Protein AF-A0A1S6H8N8-F1 (afdb_monomer_lite)

Sequence (84 aa):
MGDALRHNGKDLGWIHSYTGDSTKKFDLEMEGISGIEQLFRLSDEETLEVEGMPPMTFREFKTKILRRTKRIYLFPHEYGLNLH

Structure (mmCIF, N/CA/C/O backbone):
data_AF-A0A1S6H8N8-F1
#
_entry.id   AF-A0A1S6H8N8-F1
#
loop_
_atom_site.group_PDB
_atom_site.id
_atom_site.type_symbol
_atom_site.label_atom_id
_atom_site.label_alt_id
_atom_site.label_comp_id
_atom_site.label_asym_id
_atom_site.label_entity_id
_atom_site.label_seq_id
_atom_site.pdbx_PDB_ins_code
_atom_site.Cartn_x
_atom_site.Cartn_y
_atom_site.Cartn_z
_atom_site.occupancy
_atom_site.B_iso_or_equiv
_atom_site.auth_seq_id
_atom_site.auth_comp_id
_atom_site.auth_asym_id
_atom_site.auth_atom_id
_atom_site.pdbx_PDB_model_num
ATOM 1 N N . MET A 1 1 ? 9.866 -9.605 -8.277 1.00 65.50 1 MET A N 1
ATOM 2 C CA . MET A 1 1 ? 8.832 -10.202 -7.412 1.0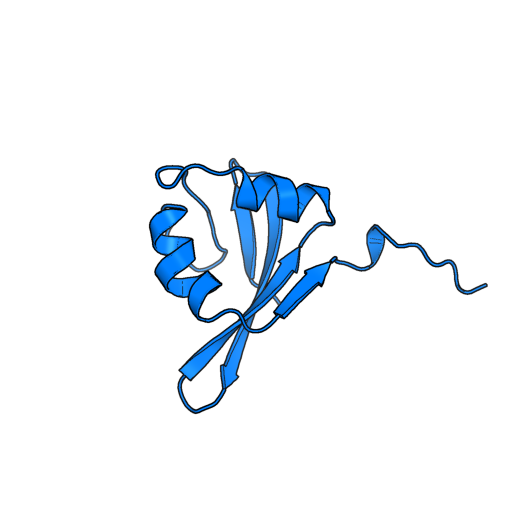0 65.50 1 MET A CA 1
ATOM 3 C C . MET A 1 1 ? 8.389 -9.087 -6.488 1.00 65.50 1 MET A C 1
ATOM 5 O O . MET A 1 1 ? 9.268 -8.478 -5.889 1.00 65.50 1 MET A O 1
ATOM 9 N N . GLY A 1 2 ? 7.111 -8.710 -6.533 1.00 82.25 2 GLY A N 1
ATOM 10 C CA . GLY A 1 2 ? 6.570 -7.612 -5.728 1.00 82.25 2 GLY A CA 1
ATOM 11 C C . GLY A 1 2 ? 6.010 -8.130 -4.407 1.00 82.25 2 GLY A C 1
ATOM 12 O O . GLY A 1 2 ? 5.570 -9.275 -4.347 1.00 82.25 2 GLY A O 1
ATOM 13 N N . ASP A 1 3 ? 6.029 -7.287 -3.381 1.00 94.06 3 ASP A N 1
ATOM 14 C CA . ASP A 1 3 ? 5.489 -7.590 -2.055 1.00 94.06 3 ASP A CA 1
ATOM 15 C C . ASP A 1 3 ? 3.966 -7.381 -2.076 1.00 94.06 3 ASP A C 1
ATOM 17 O O . ASP A 1 3 ? 3.506 -6.309 -2.480 1.00 94.06 3 ASP A O 1
ATOM 21 N N . ALA A 1 4 ? 3.167 -8.372 -1.670 1.00 95.56 4 ALA A N 1
ATOM 22 C CA . ALA A 1 4 ? 1.708 -8.240 -1.699 1.00 95.56 4 ALA A CA 1
ATOM 23 C C . ALA A 1 4 ? 1.208 -7.126 -0.758 1.00 95.56 4 ALA A C 1
ATOM 25 O O . ALA A 1 4 ? 1.615 -7.055 0.403 1.00 95.56 4 ALA A O 1
ATOM 26 N N . LEU A 1 5 ? 0.300 -6.281 -1.252 1.00 96.19 5 LEU A N 1
ATOM 27 C CA . LEU A 1 5 ? -0.425 -5.258 -0.498 1.00 96.19 5 LEU A CA 1
ATOM 28 C C . LEU A 1 5 ? -1.840 -5.760 -0.215 1.00 96.19 5 LEU A C 1
ATOM 30 O O . LEU A 1 5 ? -2.600 -6.001 -1.152 1.00 96.19 5 LEU A O 1
ATOM 34 N N . ARG A 1 6 ? -2.211 -5.867 1.063 1.00 97.12 6 ARG A N 1
ATOM 35 C CA . ARG A 1 6 ? -3.497 -6.418 1.498 1.00 97.12 6 ARG A CA 1
ATOM 36 C C . ARG A 1 6 ? -4.257 -5.491 2.430 1.00 97.12 6 ARG A C 1
ATOM 38 O O . ARG A 1 6 ? -3.669 -4.765 3.232 1.00 97.12 6 ARG A O 1
ATOM 45 N N . HIS A 1 7 ? -5.579 -5.592 2.364 1.00 96.06 7 HIS A N 1
ATOM 46 C CA . HIS A 1 7 ? -6.503 -5.031 3.343 1.00 96.06 7 HIS A CA 1
ATOM 47 C C . HIS A 1 7 ? -7.501 -6.108 3.765 1.00 96.06 7 HIS A C 1
ATOM 49 O O . HIS A 1 7 ? -8.144 -6.719 2.911 1.00 96.06 7 HIS A O 1
ATOM 55 N N . ASN A 1 8 ? -7.627 -6.357 5.072 1.00 92.88 8 ASN A N 1
ATOM 56 C CA . ASN A 1 8 ? -8.516 -7.385 5.631 1.00 92.88 8 ASN A CA 1
ATOM 57 C C . ASN A 1 8 ? -8.335 -8.769 4.973 1.00 92.88 8 ASN A C 1
ATOM 59 O O . ASN A 1 8 ? -9.308 -9.447 4.645 1.00 92.88 8 ASN A O 1
ATOM 63 N N . GLY A 1 9 ? -7.081 -9.166 4.732 1.00 90.69 9 GLY A N 1
ATOM 64 C CA . GLY A 1 9 ? -6.736 -10.447 4.108 1.00 90.69 9 GLY A CA 1
ATOM 65 C C . GLY A 1 9 ? -7.006 -10.546 2.601 1.00 90.69 9 GLY A C 1
ATOM 66 O O . GLY A 1 9 ? -6.763 -11.604 2.026 1.00 90.69 9 GLY A O 1
ATOM 67 N N . LYS A 1 10 ? -7.482 -9.477 1.950 1.00 93.06 10 LYS A N 1
ATOM 68 C CA . LYS A 1 10 ? -7.679 -9.419 0.498 1.00 93.06 10 LYS A CA 1
ATOM 69 C C . LYS A 1 10 ? -6.520 -8.687 -0.175 1.00 93.06 10 LYS A C 1
ATOM 71 O O . LYS A 1 10 ? -6.152 -7.600 0.273 1.00 93.06 10 LYS A O 1
ATOM 76 N N . ASP A 1 11 ? -5.998 -9.255 -1.258 1.00 93.81 11 ASP A N 1
ATOM 77 C CA . ASP A 1 11 ? -5.014 -8.591 -2.113 1.00 93.81 11 ASP A CA 1
ATOM 78 C C . ASP A 1 11 ? -5.639 -7.341 -2.768 1.00 93.81 11 ASP A C 1
ATOM 80 O O . ASP A 1 11 ? -6.783 -7.332 -3.224 1.00 93.81 11 ASP A O 1
ATOM 84 N N . LEU A 1 12 ? -4.902 -6.233 -2.719 1.00 94.75 12 LEU A N 1
ATOM 85 C CA . LEU A 1 12 ? -5.208 -4.991 -3.432 1.00 94.75 12 LEU A CA 1
ATOM 86 C C . LEU A 1 12 ? -4.243 -4.776 -4.600 1.00 94.75 12 LEU A C 1
ATOM 88 O O . LEU A 1 12 ? -4.533 -3.997 -5.509 1.00 94.75 12 LEU A O 1
ATOM 92 N N . GLY A 1 13 ? -3.073 -5.411 -4.546 1.00 94.38 13 GLY A N 1
ATOM 93 C CA . GLY A 1 13 ? -2.004 -5.271 -5.520 1.00 94.38 13 GLY A CA 1
ATOM 94 C C . GLY A 1 13 ? -0.652 -5.713 -4.968 1.00 94.38 13 GLY A C 1
ATOM 95 O O . GLY A 1 13 ? -0.563 -6.371 -3.933 1.00 94.38 13 GLY A O 1
ATOM 96 N N . TRP A 1 14 ? 0.411 -5.291 -5.642 1.00 95.31 14 TRP A N 1
ATOM 97 C CA . TRP A 1 14 ? 1.799 -5.596 -5.322 1.00 95.31 14 TRP A CA 1
ATOM 98 C C . TRP A 1 14 ? 2.650 -4.332 -5.311 1.00 95.31 14 TRP A C 1
ATOM 100 O O . TRP A 1 14 ? 2.432 -3.385 -6.071 1.00 95.31 14 TRP A O 1
ATOM 110 N N . ILE A 1 15 ? 3.654 -4.328 -4.441 1.00 95.19 15 ILE A N 1
ATOM 111 C CA . ILE A 1 15 ? 4.606 -3.237 -4.279 1.00 95.19 15 ILE A CA 1
ATOM 112 C C . ILE A 1 15 ? 5.957 -3.694 -4.805 1.00 95.19 15 ILE A C 1
ATOM 114 O O . ILE A 1 15 ? 6.583 -4.614 -4.284 1.00 95.19 15 ILE A O 1
ATOM 118 N N . HIS A 1 16 ? 6.446 -2.995 -5.820 1.00 93.81 16 HIS A N 1
ATOM 119 C CA . HIS A 1 16 ? 7.768 -3.215 -6.386 1.00 93.81 16 HIS A CA 1
ATOM 120 C C . HIS A 1 16 ? 8.705 -2.151 -5.844 1.00 93.81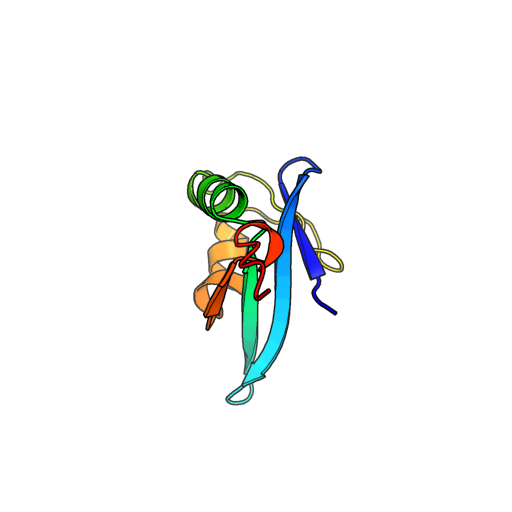 16 HIS A C 1
ATOM 122 O O . HIS A 1 16 ? 8.576 -0.971 -6.169 1.00 93.81 16 HIS A O 1
ATOM 128 N N . SER A 1 17 ? 9.647 -2.548 -4.993 1.00 92.31 17 SER A N 1
ATOM 129 C CA . SER A 1 17 ? 10.627 -1.610 -4.452 1.00 92.31 17 SER A CA 1
ATOM 130 C C . SER A 1 17 ? 11.933 -1.621 -5.241 1.00 92.31 17 SER A C 1
ATOM 132 O O . SER A 1 17 ? 12.423 -2.671 -5.648 1.00 92.31 17 SER A O 1
ATOM 134 N N . TYR A 1 18 ? 12.505 -0.440 -5.459 1.00 91.75 18 TYR A N 1
ATOM 135 C CA . TYR A 1 18 ? 13.775 -0.265 -6.165 1.00 91.75 18 TYR A CA 1
ATOM 136 C C . TYR A 1 18 ? 14.529 0.952 -5.632 1.00 91.75 18 TYR A C 1
ATOM 138 O O . TYR A 1 18 ? 13.969 1.802 -4.937 1.00 91.75 18 TYR A O 1
ATOM 146 N N . THR A 1 19 ? 15.816 1.050 -5.952 1.00 92.19 19 THR A N 1
ATOM 147 C CA . THR A 1 19 ? 16.642 2.205 -5.581 1.00 92.19 19 THR A CA 1
ATOM 148 C C . THR A 1 19 ? 16.708 3.178 -6.752 1.00 92.19 19 THR A C 1
ATOM 150 O O . THR A 1 19 ? 17.158 2.813 -7.833 1.00 92.19 19 THR A O 1
ATOM 153 N N . GLY A 1 20 ? 16.276 4.422 -6.535 1.00 84.31 20 GLY A N 1
ATOM 154 C CA . GLY A 1 20 ? 16.381 5.521 -7.497 1.00 84.31 20 GLY A CA 1
ATOM 155 C C . GLY A 1 20 ? 16.817 6.803 -6.790 1.00 84.31 20 GLY A C 1
ATOM 156 O O . GLY A 1 20 ? 16.312 7.116 -5.708 1.00 84.31 20 GLY A O 1
ATOM 157 N N . ASP A 1 21 ? 17.774 7.530 -7.367 1.00 84.31 21 ASP A N 1
ATOM 158 C CA . ASP A 1 21 ? 18.378 8.733 -6.768 1.00 84.31 21 ASP A CA 1
ATOM 159 C C . ASP A 1 21 ? 18.864 8.492 -5.324 1.00 84.31 21 ASP A C 1
ATOM 161 O O . ASP A 1 21 ? 18.556 9.256 -4.410 1.00 84.31 21 ASP A O 1
ATOM 165 N N . SER A 1 22 ? 19.538 7.359 -5.088 1.00 88.88 22 SER A N 1
ATOM 166 C CA . SER A 1 22 ? 20.027 6.925 -3.764 1.00 88.88 22 SER A CA 1
ATOM 167 C C . SER A 1 22 ? 18.945 6.774 -2.682 1.00 88.88 22 SER A C 1
ATOM 169 O O . SER A 1 22 ? 19.251 6.705 -1.493 1.00 88.88 22 SER A O 1
ATOM 171 N N . THR A 1 23 ? 17.668 6.693 -3.067 1.00 88.75 23 THR A N 1
ATOM 172 C CA . THR A 1 23 ? 16.540 6.504 -2.145 1.00 88.75 23 THR A CA 1
ATOM 173 C C . THR A 1 23 ? 15.671 5.327 -2.574 1.00 88.75 23 THR A C 1
ATOM 175 O O . THR A 1 23 ? 15.523 5.050 -3.764 1.00 88.75 23 THR A O 1
ATOM 178 N N . LYS A 1 24 ? 15.064 4.631 -1.604 1.00 89.94 24 LYS A N 1
ATOM 179 C CA . LYS A 1 24 ? 14.089 3.572 -1.895 1.00 89.94 24 LYS A CA 1
ATOM 180 C C . LYS A 1 24 ? 12.820 4.201 -2.481 1.00 89.94 24 LYS A C 1
ATOM 182 O O . LYS A 1 24 ? 12.195 5.053 -1.841 1.00 89.94 24 LYS A O 1
ATOM 187 N N . LYS A 1 25 ? 12.478 3.798 -3.699 1.00 93.50 25 LYS A N 1
ATOM 188 C CA . LYS A 1 25 ? 11.259 4.144 -4.432 1.00 93.50 25 LYS A CA 1
ATOM 189 C C . LYS A 1 25 ? 10.363 2.916 -4.534 1.00 93.50 25 LYS A C 1
ATOM 191 O O . LYS A 1 25 ? 10.802 1.792 -4.280 1.00 93.50 25 LYS A O 1
ATOM 196 N N . PHE A 1 26 ? 9.116 3.165 -4.904 1.00 94.38 26 PHE A N 1
ATOM 197 C CA . PHE A 1 26 ? 8.117 2.124 -5.077 1.00 94.38 26 PHE A CA 1
ATOM 198 C C . PHE A 1 26 ? 7.371 2.334 -6.385 1.00 94.38 26 PHE A C 1
ATOM 200 O O . PHE A 1 26 ? 7.120 3.473 -6.780 1.00 94.38 26 PHE A O 1
ATOM 207 N N . ASP A 1 27 ? 6.989 1.242 -7.017 1.00 94.62 27 ASP A N 1
ATOM 208 C CA . ASP A 1 27 ? 5.918 1.223 -7.994 1.00 94.62 27 ASP A CA 1
ATOM 209 C C . ASP A 1 27 ? 4.815 0.307 -7.456 1.00 94.62 27 ASP A C 1
ATOM 211 O O . ASP A 1 27 ? 5.102 -0.737 -6.869 1.00 94.62 27 ASP A O 1
ATOM 215 N N . LEU A 1 28 ? 3.563 0.726 -7.611 1.00 94.25 28 LEU A N 1
ATOM 216 C CA . LEU A 1 28 ? 2.392 -0.038 -7.196 1.00 94.25 28 LEU A CA 1
ATOM 217 C C . LEU A 1 28 ? 1.727 -0.633 -8.430 1.00 94.25 28 LEU A C 1
ATOM 219 O O . LEU A 1 28 ? 1.378 0.081 -9.371 1.00 94.25 28 LEU A O 1
ATOM 223 N N . GLU A 1 29 ? 1.530 -1.936 -8.385 1.00 94.62 29 GLU A N 1
ATOM 224 C CA . GLU A 1 29 ? 0.777 -2.693 -9.368 1.00 94.62 29 GLU A CA 1
ATOM 225 C C . GLU A 1 29 ? -0.539 -3.122 -8.724 1.00 94.62 29 GLU A C 1
ATOM 227 O O . GLU A 1 29 ? -0.552 -3.987 -7.859 1.00 94.62 29 GLU A O 1
ATOM 232 N N . MET A 1 30 ? -1.645 -2.482 -9.084 1.00 94.12 30 MET A N 1
ATOM 233 C CA . MET A 1 30 ? -2.939 -2.712 -8.442 1.00 94.12 30 MET A CA 1
ATOM 234 C C . MET A 1 30 ? -3.683 -3.870 -9.102 1.00 94.12 30 MET A C 1
ATOM 236 O O . MET A 1 30 ? -3.632 -4.026 -10.325 1.00 94.12 30 MET A O 1
ATOM 240 N N . GLU A 1 31 ? -4.438 -4.630 -8.307 1.00 90.44 31 GLU A N 1
ATOM 241 C CA . GLU A 1 31 ? -5.409 -5.620 -8.783 1.00 90.44 31 GLU A CA 1
ATOM 242 C C . GLU A 1 31 ? -6.623 -4.895 -9.381 1.00 90.44 31 GLU A C 1
ATOM 244 O O . GLU A 1 31 ? -7.705 -4.783 -8.797 1.00 90.44 31 GLU A O 1
ATOM 249 N N . GLY A 1 32 ? -6.385 -4.301 -10.546 1.00 87.12 32 GLY A N 1
ATOM 250 C CA . GLY A 1 32 ? -7.403 -3.597 -11.286 1.00 87.12 32 GLY A CA 1
ATOM 251 C C . GLY A 1 32 ? -7.876 -2.276 -10.691 1.00 87.12 32 GLY A C 1
ATOM 252 O O . GLY A 1 32 ? -7.340 -1.754 -9.706 1.00 87.12 32 GLY A O 1
ATOM 253 N N . ILE A 1 33 ? -8.925 -1.726 -11.303 1.00 88.06 33 ILE A N 1
ATOM 254 C CA . ILE A 1 33 ? -9.600 -0.522 -10.800 1.00 88.06 33 ILE A CA 1
ATOM 255 C C . ILE A 1 33 ? -10.226 -0.813 -9.431 1.00 88.06 33 ILE A C 1
ATOM 257 O O . ILE A 1 33 ? -10.236 0.038 -8.544 1.00 88.06 33 ILE A O 1
ATOM 261 N N . SER A 1 34 ? -10.694 -2.038 -9.199 1.00 87.69 34 SER A N 1
ATOM 262 C CA . SER A 1 34 ? -11.277 -2.379 -7.902 1.00 87.69 34 SER A CA 1
ATOM 263 C C . SER A 1 34 ? -10.255 -2.262 -6.757 1.00 87.69 34 SER A C 1
ATOM 265 O O . SER A 1 34 ? -10.601 -1.756 -5.685 1.00 87.69 34 SER A O 1
ATOM 267 N N . GLY A 1 35 ? -9.000 -2.676 -6.977 1.00 90.12 35 GLY A N 1
ATOM 268 C CA . GLY A 1 35 ? -7.913 -2.563 -6.005 1.00 90.12 35 GLY A CA 1
ATOM 269 C C . GLY A 1 35 ? -7.528 -1.111 -5.720 1.00 90.12 35 GLY A C 1
ATOM 270 O O . GLY A 1 35 ? -7.361 -0.735 -4.557 1.00 90.12 35 GLY A O 1
ATOM 271 N N . ILE A 1 36 ? -7.460 -0.263 -6.757 1.00 91.25 36 ILE A N 1
ATOM 272 C CA . ILE A 1 36 ? -7.161 1.166 -6.576 1.00 91.25 36 ILE A CA 1
ATOM 273 C C . ILE A 1 36 ? -8.289 1.879 -5.820 1.00 91.25 36 ILE A C 1
ATOM 275 O O . ILE A 1 36 ? -8.024 2.612 -4.870 1.00 91.25 36 ILE A O 1
ATOM 279 N N . GLU A 1 37 ? -9.551 1.621 -6.171 1.00 92.94 37 GLU A N 1
ATOM 280 C CA . GLU A 1 37 ? -10.698 2.222 -5.488 1.00 92.94 37 GLU A CA 1
ATOM 281 C C . GLU A 1 37 ? -10.764 1.824 -4.015 1.00 92.94 37 GLU A C 1
ATOM 283 O O . GLU A 1 37 ? -10.996 2.681 -3.164 1.00 92.94 37 GLU A O 1
ATOM 288 N N . GLN A 1 38 ? -10.537 0.545 -3.704 1.00 93.62 38 GLN A N 1
ATOM 289 C CA . GLN A 1 38 ? -10.480 0.073 -2.321 1.00 93.62 38 GLN A CA 1
ATOM 290 C C . GLN A 1 38 ? -9.378 0.792 -1.543 1.00 93.62 38 GLN A C 1
ATOM 292 O O . GLN A 1 38 ? -9.662 1.320 -0.473 1.00 93.62 38 GLN A O 1
ATOM 297 N N . LEU A 1 39 ? -8.163 0.889 -2.098 1.00 94.06 39 LEU A N 1
ATOM 298 C CA . LEU A 1 39 ? -7.035 1.554 -1.441 1.00 94.06 39 LEU A CA 1
ATOM 299 C C . LEU A 1 39 ? -7.317 3.034 -1.134 1.00 94.06 39 LEU A C 1
ATOM 301 O O . LEU A 1 39 ? -6.988 3.509 -0.051 1.00 94.06 39 LEU A O 1
ATOM 305 N N . PHE A 1 40 ? -7.923 3.775 -2.067 1.00 91.62 40 PHE A N 1
ATOM 306 C CA . PHE A 1 40 ? -8.194 5.208 -1.888 1.00 91.62 40 PHE A CA 1
ATOM 307 C C . PHE A 1 40 ? -9.469 5.518 -1.094 1.00 91.62 40 PHE A C 1
ATOM 309 O O . PHE A 1 40 ? -9.670 6.671 -0.711 1.00 91.62 40 PHE A O 1
ATOM 316 N N . ARG A 1 41 ? -10.319 4.521 -0.829 1.00 94.88 41 ARG A N 1
ATOM 317 C CA . ARG A 1 41 ? -11.466 4.657 0.083 1.00 94.88 41 ARG A CA 1
ATOM 318 C C . ARG A 1 41 ? -11.100 4.432 1.546 1.00 94.88 41 ARG A C 1
ATOM 320 O O . ARG A 1 41 ? -11.929 4.734 2.401 1.00 94.88 41 ARG A O 1
ATOM 327 N N . LEU A 1 42 ? -9.895 3.931 1.825 1.00 95.06 42 LEU A N 1
ATOM 328 C CA . LEU A 1 42 ? -9.454 3.690 3.192 1.00 95.06 42 LEU A CA 1
ATOM 329 C C . LEU A 1 42 ? -9.338 4.992 3.979 1.00 95.06 42 LEU A C 1
ATOM 331 O O . LEU A 1 42 ? -8.790 5.999 3.520 1.00 95.06 42 LEU A O 1
ATOM 335 N N . SER A 1 43 ? -9.829 4.933 5.205 1.00 96.88 43 SER A N 1
ATOM 336 C CA . SER A 1 43 ? -9.569 5.920 6.237 1.00 96.88 43 SER A CA 1
ATOM 337 C C . SER A 1 43 ? -8.132 5.808 6.746 1.00 96.88 43 SER A C 1
ATOM 339 O O . SER A 1 43 ? -7.479 4.771 6.659 1.00 96.88 43 SER A O 1
ATOM 341 N N . ASP A 1 44 ? -7.617 6.898 7.307 1.00 97.12 44 ASP A N 1
ATOM 342 C CA . ASP A 1 44 ? -6.225 6.989 7.757 1.00 97.12 44 ASP A CA 1
ATOM 343 C C . ASP A 1 44 ? -5.852 5.984 8.856 1.00 97.12 44 ASP A C 1
ATOM 345 O O . ASP A 1 44 ? -4.671 5.662 8.996 1.00 97.12 44 ASP A O 1
ATOM 349 N N . GLU A 1 45 ? -6.840 5.506 9.611 1.00 97.25 45 GLU A N 1
ATOM 350 C CA . GLU A 1 45 ? -6.689 4.581 10.739 1.00 97.25 45 GLU A CA 1
ATOM 351 C C . GLU A 1 45 ? -6.790 3.107 10.323 1.00 97.25 45 GLU A C 1
ATOM 353 O O . GLU A 1 45 ? -6.376 2.229 11.081 1.00 97.25 45 GLU A O 1
ATOM 358 N N . GLU A 1 46 ? -7.294 2.820 9.119 1.00 97.50 46 GLU A N 1
ATOM 359 C CA . GLU A 1 46 ? -7.393 1.447 8.625 1.00 97.50 46 GLU A CA 1
ATOM 360 C C . GLU A 1 46 ? -6.010 0.823 8.442 1.00 97.50 46 GLU A C 1
ATOM 362 O O . GLU A 1 46 ? -5.049 1.480 8.037 1.00 97.50 46 GLU A O 1
ATOM 367 N N . THR A 1 47 ? -5.900 -0.460 8.783 1.00 97.38 47 THR A N 1
ATOM 368 C CA . THR A 1 47 ? -4.630 -1.191 8.766 1.00 97.38 47 THR A CA 1
ATOM 369 C C . THR A 1 47 ? -4.422 -1.869 7.421 1.00 97.38 47 THR A C 1
ATOM 371 O O . THR A 1 47 ? -5.288 -2.580 6.925 1.00 97.38 47 THR A O 1
ATOM 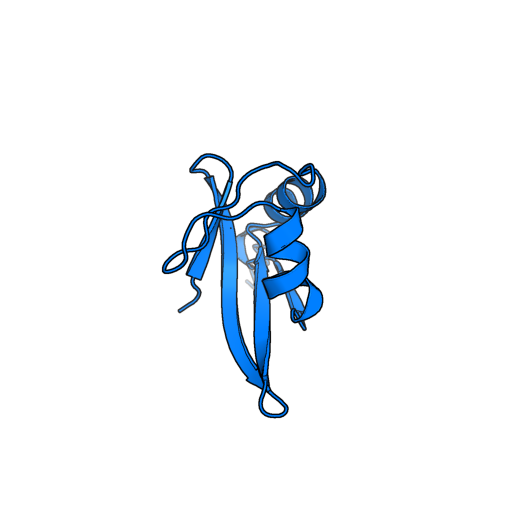374 N N . LEU A 1 48 ? -3.236 -1.675 6.858 1.00 96.75 48 LEU A N 1
ATOM 375 C CA . LEU A 1 48 ? -2.742 -2.351 5.673 1.00 96.75 48 LEU A CA 1
ATOM 376 C C . LEU A 1 48 ? -1.636 -3.328 6.046 1.00 96.75 48 LEU A C 1
ATOM 378 O O . LEU A 1 48 ? -0.810 -3.077 6.930 1.00 96.75 48 LEU A O 1
ATOM 382 N N . GLU A 1 49 ? -1.586 -4.416 5.296 1.00 97.00 49 GLU A N 1
ATOM 383 C CA . GLU A 1 49 ? -0.530 -5.409 5.377 1.00 97.00 49 GLU A CA 1
ATOM 384 C C . GLU A 1 49 ? 0.297 -5.341 4.096 1.00 97.00 49 GLU A C 1
ATOM 386 O O . GLU A 1 49 ? -0.239 -5.360 2.989 1.00 97.00 49 GLU A O 1
ATOM 391 N N . VAL A 1 50 ? 1.614 -5.247 4.250 1.00 94.75 50 VAL A N 1
ATOM 392 C CA . VAL A 1 50 ? 2.564 -5.368 3.144 1.00 94.75 50 VAL A CA 1
ATOM 393 C C . VAL A 1 50 ? 3.450 -6.555 3.457 1.00 94.75 50 VAL A C 1
ATOM 395 O O . VAL A 1 50 ? 4.017 -6.632 4.548 1.00 94.75 50 VAL A O 1
ATOM 398 N N . GLU A 1 51 ? 3.558 -7.488 2.521 1.00 94.12 51 GLU A N 1
ATOM 399 C CA . GLU A 1 51 ? 4.394 -8.671 2.687 1.00 94.12 51 GLU A CA 1
ATOM 400 C C . GLU A 1 51 ? 5.834 -8.294 3.076 1.00 94.12 51 GLU A C 1
ATOM 402 O O . GLU A 1 51 ? 6.423 -7.347 2.557 1.00 94.12 51 GLU A O 1
ATOM 407 N N . GLY A 1 52 ? 6.387 -8.999 4.066 1.00 90.06 52 GLY A N 1
ATOM 408 C CA . GLY A 1 52 ? 7.725 -8.713 4.590 1.00 90.06 52 GLY A CA 1
ATOM 409 C C . GLY A 1 52 ? 7.841 -7.432 5.431 1.00 90.06 52 GLY A C 1
ATOM 410 O O . GLY A 1 52 ? 8.948 -7.091 5.851 1.00 90.06 52 GLY A O 1
ATOM 411 N N . MET A 1 53 ? 6.738 -6.730 5.719 1.00 91.88 53 MET A N 1
ATOM 412 C CA . MET A 1 53 ? 6.711 -5.557 6.598 1.00 91.88 53 MET A CA 1
ATOM 413 C C . MET A 1 53 ? 5.714 -5.740 7.753 1.00 91.88 53 MET A C 1
ATOM 415 O O . MET A 1 53 ? 4.711 -6.437 7.603 1.00 91.88 53 MET A O 1
ATOM 419 N N . PRO A 1 54 ? 5.943 -5.099 8.915 1.00 94.81 54 PRO A N 1
ATOM 420 C CA . PRO A 1 54 ? 4.925 -5.021 9.956 1.00 94.81 54 PRO A CA 1
ATOM 421 C C . PRO A 1 54 ? 3.646 -4.339 9.436 1.00 94.81 54 PRO A C 1
ATOM 423 O O . PRO A 1 54 ? 3.765 -3.382 8.657 1.00 94.81 54 PRO A O 1
ATOM 426 N N . PRO A 1 55 ? 2.451 -4.766 9.892 1.00 95.31 55 PRO A N 1
ATOM 427 C CA . PRO A 1 55 ? 1.203 -4.071 9.599 1.00 95.31 55 PRO A CA 1
ATOM 428 C C . PRO A 1 55 ? 1.300 -2.588 9.962 1.00 95.31 55 PRO A C 1
ATOM 430 O O . PRO A 1 55 ? 1.937 -2.221 10.953 1.00 95.31 55 PRO A O 1
ATOM 433 N N . MET A 1 56 ? 0.685 -1.731 9.154 1.00 97.06 56 MET A N 1
ATOM 434 C CA . MET A 1 56 ? 0.736 -0.284 9.353 1.00 97.06 56 MET A CA 1
ATOM 435 C C . MET A 1 56 ? -0.577 0.374 8.967 1.00 97.06 56 MET A C 1
ATOM 437 O O . MET A 1 56 ? -1.311 -0.126 8.123 1.00 97.06 56 MET A O 1
ATOM 441 N N . THR A 1 57 ? -0.853 1.534 9.544 1.00 98.06 57 THR A N 1
ATOM 442 C CA . THR A 1 57 ? -2.047 2.309 9.182 1.00 98.06 57 THR A CA 1
ATOM 443 C C . THR A 1 57 ? -1.942 2.870 7.761 1.00 98.06 57 THR A C 1
ATOM 445 O O . THR A 1 57 ? -0.840 3.129 7.262 1.00 98.06 57 THR A O 1
ATOM 448 N N . PHE A 1 58 ? -3.069 3.150 7.105 1.00 97.19 58 PHE A N 1
ATOM 449 C CA . PHE A 1 58 ? -3.077 3.795 5.791 1.00 97.19 58 PHE A CA 1
ATOM 450 C C . PHE A 1 58 ? -2.376 5.160 5.828 1.00 97.19 58 PHE A C 1
ATOM 452 O O . PHE A 1 58 ? -1.670 5.542 4.890 1.00 97.19 58 PHE A O 1
ATOM 459 N N . ARG A 1 59 ? -2.461 5.886 6.949 1.00 97.44 59 ARG A N 1
ATOM 460 C CA . ARG A 1 59 ? -1.691 7.119 7.168 1.00 97.44 59 ARG A CA 1
ATOM 461 C C . ARG A 1 59 ? -0.179 6.900 7.102 1.00 97.44 59 ARG A C 1
ATOM 463 O O . ARG A 1 59 ? 0.546 7.689 6.477 1.00 97.44 59 ARG A O 1
ATOM 470 N N . GLU A 1 60 ? 0.319 5.852 7.745 1.00 97.19 60 GLU A N 1
ATOM 471 C CA . GLU A 1 60 ? 1.734 5.490 7.686 1.00 97.19 60 GLU A CA 1
ATOM 472 C C . GLU A 1 60 ? 2.130 5.005 6.298 1.00 97.19 60 GLU A C 1
ATOM 474 O O . GLU A 1 60 ? 3.166 5.434 5.786 1.00 97.19 60 GLU A O 1
ATOM 479 N N . PHE A 1 61 ? 1.286 4.190 5.665 1.00 96.44 61 PHE A N 1
ATOM 480 C CA . PHE A 1 61 ? 1.464 3.724 4.296 1.00 96.44 61 PHE A CA 1
ATOM 481 C C . PHE A 1 61 ? 1.613 4.898 3.322 1.00 96.44 61 PHE A C 1
ATOM 483 O O . PHE A 1 61 ? 2.575 4.955 2.548 1.00 96.44 61 PHE A O 1
ATOM 490 N N . LYS A 1 62 ? 0.741 5.913 3.430 1.00 95.56 62 LYS A N 1
ATOM 491 C CA . LYS A 1 62 ? 0.836 7.150 2.643 1.00 95.56 62 LYS A CA 1
ATOM 492 C C . LYS A 1 62 ? 2.206 7.807 2.778 1.00 95.56 62 LYS A C 1
ATOM 494 O O . LYS A 1 62 ? 2.805 8.245 1.796 1.00 95.56 62 LYS A O 1
ATOM 499 N N . THR A 1 63 ? 2.712 7.869 4.004 1.00 95.25 63 THR A N 1
ATOM 500 C CA . THR A 1 63 ? 3.956 8.571 4.328 1.00 95.25 63 THR A CA 1
ATOM 501 C C . THR A 1 63 ? 5.202 7.782 3.920 1.00 95.25 63 THR A C 1
ATOM 503 O O . THR A 1 63 ? 6.151 8.365 3.391 1.00 95.25 63 THR A O 1
ATOM 506 N N . LYS A 1 64 ? 5.211 6.468 4.167 1.00 9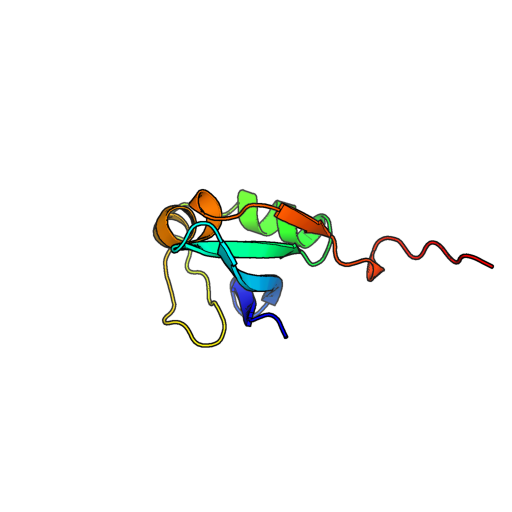3.44 64 LYS A N 1
ATOM 507 C CA . LYS A 1 64 ? 6.366 5.582 3.963 1.00 93.44 64 LYS A CA 1
ATOM 508 C C . LYS A 1 64 ? 6.478 5.097 2.515 1.00 93.44 64 LYS A C 1
ATOM 510 O O . LYS A 1 64 ? 7.598 4.987 2.016 1.00 93.44 64 LYS A O 1
ATOM 515 N N . ILE A 1 65 ? 5.345 4.849 1.851 1.00 93.81 65 ILE A N 1
ATOM 516 C CA . ILE A 1 65 ? 5.274 4.185 0.543 1.00 93.81 65 ILE A CA 1
ATOM 517 C C . ILE A 1 65 ? 4.677 5.110 -0.524 1.00 93.81 65 ILE A C 1
ATOM 519 O O . ILE A 1 65 ? 5.395 5.459 -1.464 1.00 93.81 65 ILE A O 1
ATOM 523 N N . LEU A 1 66 ? 3.430 5.590 -0.386 1.00 92.81 66 LEU A N 1
ATOM 524 C CA . LEU A 1 66 ? 2.780 6.358 -1.472 1.00 92.81 66 LEU A CA 1
ATOM 525 C C . LEU A 1 66 ? 3.534 7.640 -1.836 1.00 92.81 66 LEU A C 1
ATOM 527 O O . LEU A 1 66 ? 3.738 7.918 -3.011 1.00 92.81 66 LEU A O 1
ATOM 531 N N . ARG A 1 67 ? 4.056 8.387 -0.856 1.00 93.12 67 ARG A N 1
ATOM 532 C CA . ARG A 1 67 ? 4.884 9.583 -1.121 1.00 93.12 67 ARG A CA 1
ATOM 533 C C . ARG A 1 67 ? 6.158 9.306 -1.925 1.00 93.12 67 ARG A C 1
ATOM 535 O O . ARG A 1 67 ? 6.727 10.225 -2.507 1.00 93.12 67 ARG A O 1
ATOM 542 N N . ARG A 1 68 ? 6.646 8.067 -1.910 1.00 92.94 68 ARG A N 1
ATOM 543 C CA . ARG A 1 68 ? 7.848 7.620 -2.632 1.00 92.94 68 ARG A CA 1
ATOM 544 C C . ARG A 1 68 ? 7.497 6.766 -3.848 1.00 92.94 68 ARG A C 1
ATOM 546 O O . ARG A 1 68 ? 8.407 6.273 -4.517 1.00 92.94 68 ARG A O 1
ATOM 553 N N . THR A 1 69 ? 6.204 6.607 -4.119 1.00 94.00 69 THR A N 1
ATOM 554 C CA . THR A 1 69 ? 5.703 5.875 -5.271 1.00 94.00 69 THR A CA 1
ATOM 555 C C . THR A 1 69 ? 5.894 6.717 -6.520 1.00 94.00 69 THR A C 1
ATOM 557 O O . THR A 1 69 ? 5.545 7.898 -6.537 1.00 94.00 69 THR A O 1
ATOM 560 N N . LYS A 1 70 ? 6.493 6.136 -7.556 1.00 94.12 70 LYS A N 1
ATOM 561 C CA . LYS A 1 70 ? 6.704 6.815 -8.839 1.00 94.12 70 LYS A CA 1
ATOM 562 C C . LYS A 1 70 ? 5.630 6.463 -9.848 1.00 94.12 70 LYS A C 1
ATOM 564 O O . LYS A 1 70 ? 5.265 7.323 -10.646 1.00 94.12 70 LYS A O 1
ATOM 569 N N . ARG A 1 71 ? 5.141 5.225 -9.823 1.00 93.12 71 ARG A N 1
ATOM 570 C CA . ARG A 1 71 ? 4.112 4.742 -10.743 1.00 93.12 71 ARG A CA 1
ATOM 571 C C . ARG A 1 71 ? 3.061 3.947 -9.988 1.00 93.12 71 ARG A C 1
ATOM 573 O O . ARG A 1 71 ? 3.391 3.176 -9.094 1.00 93.12 71 ARG A O 1
ATOM 580 N N . ILE A 1 72 ? 1.810 4.144 -10.384 1.00 92.62 72 ILE A N 1
ATOM 581 C CA . ILE A 1 72 ? 0.693 3.271 -10.038 1.00 92.62 72 ILE A CA 1
ATOM 582 C C . ILE A 1 72 ? 0.123 2.796 -11.369 1.00 92.62 72 ILE A C 1
ATOM 584 O O . ILE A 1 72 ? -0.220 3.625 -12.212 1.00 92.62 72 ILE A O 1
ATOM 588 N N . TYR A 1 73 ? 0.080 1.489 -11.581 1.00 91.00 73 TYR A N 1
ATOM 589 C CA . TYR A 1 73 ? -0.461 0.879 -12.791 1.00 91.00 73 TYR A CA 1
ATOM 590 C C . TYR A 1 73 ? -1.325 -0.325 -12.433 1.00 91.00 73 TYR A C 1
ATOM 592 O O . TYR A 1 73 ? -1.305 -0.802 -11.302 1.00 91.00 73 TYR A O 1
ATOM 600 N N . LEU A 1 74 ? -2.135 -0.768 -13.388 1.00 88.81 74 LEU A N 1
ATOM 601 C CA . LEU A 1 74 ? -3.064 -1.875 -13.198 1.00 88.81 74 LEU A CA 1
ATOM 602 C C . LEU A 1 74 ? -2.436 -3.166 -13.718 1.00 88.81 74 LEU A C 1
ATOM 604 O O . LEU A 1 74 ? -1.806 -3.154 -14.779 1.00 88.81 74 LEU A O 1
ATOM 608 N N . PHE A 1 75 ? -2.633 -4.266 -12.992 1.00 75.56 75 PHE A N 1
ATOM 609 C CA . PHE A 1 75 ? -2.263 -5.594 -13.464 1.00 75.56 75 PHE A CA 1
ATOM 610 C C . PHE A 1 75 ? -3.027 -5.891 -14.772 1.00 75.56 75 PHE A C 1
ATOM 612 O O . PHE A 1 75 ? -4.243 -5.679 -14.832 1.00 75.56 75 PHE A O 1
ATOM 619 N N . PRO A 1 76 ? -2.366 -6.390 -15.831 1.00 62.69 76 PRO A N 1
ATOM 620 C CA . PRO A 1 76 ? -2.967 -6.519 -17.161 1.00 62.69 76 PRO A CA 1
ATOM 621 C C . PRO A 1 76 ? -4.143 -7.507 -17.260 1.00 62.69 76 PRO A C 1
ATOM 623 O O . PRO A 1 76 ? -4.804 -7.538 -18.290 1.00 62.69 76 PRO A O 1
ATOM 626 N N . HIS A 1 77 ? -4.468 -8.286 -16.223 1.00 54.69 77 HIS A N 1
ATOM 627 C CA . HIS A 1 77 ? -5.580 -9.245 -16.282 1.00 54.69 77 HIS A CA 1
ATOM 628 C C . HIS A 1 77 ? -6.974 -8.604 -16.394 1.00 54.69 77 HIS A C 1
ATOM 630 O O . HIS A 1 77 ? -7.866 -9.246 -16.942 1.00 54.69 77 HIS A O 1
ATOM 636 N N . GLU A 1 78 ? -7.176 -7.353 -15.957 1.00 47.03 78 GLU A N 1
ATOM 637 C CA . GLU A 1 78 ? -8.455 -6.654 -16.202 1.00 47.03 78 GLU A CA 1
ATOM 638 C C . GLU A 1 78 ? -8.596 -6.154 -17.647 1.00 47.03 78 GLU A C 1
ATOM 640 O O . GLU A 1 78 ? -9.708 -5.957 -18.133 1.00 47.03 78 GLU A O 1
ATOM 645 N N . TYR A 1 79 ? -7.480 -6.018 -18.364 1.00 47.03 79 TYR A N 1
ATOM 646 C CA . TYR A 1 79 ? -7.460 -5.748 -19.794 1.00 47.03 79 TYR A CA 1
ATOM 647 C C . TYR A 1 79 ? -6.929 -6.983 -20.497 1.00 47.03 79 TYR A C 1
ATOM 649 O O . TYR A 1 79 ? -5.825 -6.984 -21.041 1.00 47.03 79 TYR A O 1
ATOM 657 N N . GLY A 1 80 ? -7.748 -8.034 -20.530 1.00 42.31 80 GLY A N 1
ATOM 658 C CA . GLY A 1 80 ? -7.660 -9.044 -21.574 1.00 42.31 80 GLY A CA 1
ATOM 659 C C . GLY A 1 80 ? -7.880 -8.396 -22.945 1.00 42.31 80 GLY A C 1
ATOM 660 O O . GLY A 1 80 ? -8.887 -8.643 -23.601 1.00 42.31 80 GLY A O 1
ATOM 661 N N . LEU A 1 81 ? -6.941 -7.561 -23.397 1.00 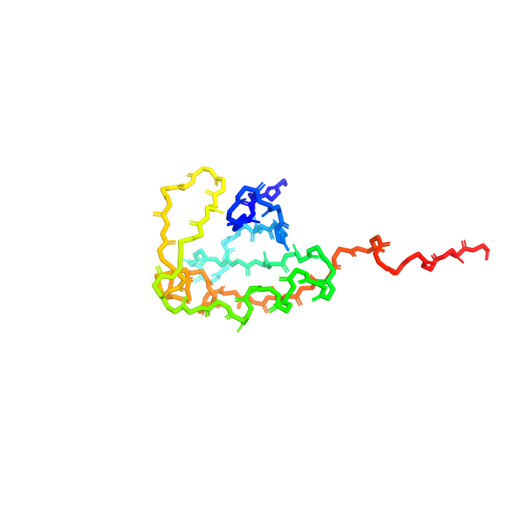43.16 81 LEU A N 1
ATOM 662 C CA . LEU A 1 81 ? -6.678 -7.368 -24.806 1.00 43.16 81 LEU A CA 1
ATOM 663 C C . LEU A 1 81 ? -6.157 -8.722 -25.277 1.00 43.16 81 LEU A C 1
ATOM 665 O O . LEU A 1 81 ? -4.956 -8.986 -25.279 1.00 43.16 81 LEU A O 1
ATOM 669 N N . ASN A 1 82 ? -7.101 -9.601 -25.616 1.00 39.44 82 ASN A N 1
ATOM 670 C CA . ASN A 1 82 ? -6.873 -10.678 -26.560 1.00 39.44 82 ASN A CA 1
ATOM 671 C C . ASN A 1 82 ? -6.332 -10.018 -27.831 1.00 39.44 82 ASN A C 1
ATOM 673 O O . ASN A 1 82 ? -7.091 -9.601 -28.703 1.00 39.44 82 ASN A O 1
ATOM 677 N N . LEU A 1 83 ? -5.013 -9.864 -27.895 1.00 41.72 83 LEU A N 1
ATOM 678 C CA . LEU A 1 83 ? -4.287 -9.620 -29.127 1.00 41.72 83 LEU A CA 1
ATOM 679 C C . LEU A 1 83 ? -4.274 -10.960 -29.868 1.00 41.72 83 LEU A C 1
ATOM 681 O O . LEU A 1 83 ? -3.311 -11.719 -29.782 1.00 41.72 83 LEU A O 1
ATOM 685 N N . HIS A 1 84 ? -5.418 -11.277 -30.474 1.00 42.88 84 HIS A 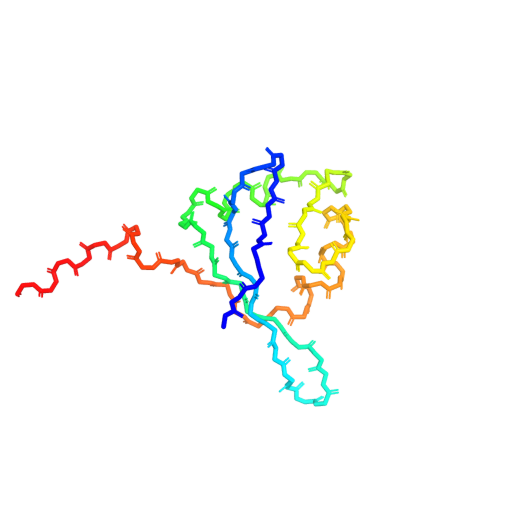N 1
ATOM 686 C CA . HIS A 1 84 ? -5.537 -12.296 -31.508 1.00 42.88 84 HIS A CA 1
ATOM 687 C C . HIS A 1 84 ? -4.969 -11.770 -32.825 1.00 42.88 84 HIS A C 1
ATOM 689 O O . HIS A 1 84 ? -5.180 -10.569 -33.117 1.00 42.88 84 HIS A O 1
#

Secondary structure (DSSP, 8-state):
-PEEEEETTEEEEEEEEEEETTEEEEEEEESHHHHHHHHHH--TTSEEEETTS--EEHHHHHHHTGGGEEEEEE-GGG------

pLDDT: mean 87.82, std 15.15, range [39.44, 98.06]

Radius of gyration: 13.23 Å; chains: 1; bounding box: 32×22×42 Å

Foldseek 3Di:
DFWFKDFPPDTQFGWDWDADPNDIAIETAGQPPVSVVVLVPDDQQGWMDTHPDDIDGSVVCCVPYVVRYDYYYYDCPVVPPPPD